Protein AF-A0A933AUY1-F1 (afdb_monomer_lite)

Radius of gyration: 30.02 Å; chains: 1; bounding box: 48×42×82 Å

Secondary structure (DSSP, 8-state):
-PEEEE-HHHHHHH-TTHHHHHHHTT--HHHHHHHHTTSS-GGGS-HHHHHHHHHHHT--HHHHEEEEPP----HHHHHHHHHTS--------PPPTTS---HHHHHHHHHHSPP-----S-----------

Foldseek 3Di:
DFAKAFPLVLLVVQPVDLLVLLVVVVHHSVVVVCRVVVVDGPVPDDPVSLVSSCVSSVHDSVNGMDGDGDPDCDPVNVVVVVVPDPPPVPCPVDPPPPPPPPVVVVVVVVVPPDPPPPPPPDPPDPPDPDDD

Sequence (132 aa):
MSKLVLNTKLLKRNIPNVSKAARNAGIRSATIFDLYRGKTRIEHAEVRMLKALADLAGCTMDELIVAEPEPAETFAASIRRWASLPEQKAQIAGPKAGTPSNEEEDIALLKRLPLARDRGAASPKPVGRYAT

Structure (mmCIF, N/CA/C/O backbone):
data_AF-A0A933AUY1-F1
#
_entry.id   AF-A0A933AUY1-F1
#
loop_
_atom_site.group_PDB
_atom_site.id
_atom_site.type_symbol
_atom_site.label_atom_id
_atom_site.label_alt_id
_atom_site.label_comp_id
_atom_site.label_asym_id
_atom_site.label_entity_id
_atom_site.label_seq_id
_atom_site.pdbx_PDB_ins_code
_atom_site.Cartn_x
_atom_site.Cartn_y
_atom_site.Cartn_z
_atom_site.occupancy
_atom_site.B_iso_or_equiv
_atom_site.auth_seq_id
_atom_site.auth_comp_id
_atom_site.auth_asym_id
_atom_site.auth_atom_id
_atom_site.pdbx_PDB_model_num
ATOM 1 N N . MET A 1 1 ? 2.660 -10.036 -15.646 1.00 63.06 1 MET A N 1
ATOM 2 C CA . MET A 1 1 ? 1.640 -9.812 -14.598 1.00 63.06 1 MET A CA 1
ATOM 3 C C . MET A 1 1 ? 1.987 -8.506 -13.918 1.00 63.06 1 MET A C 1
ATOM 5 O O . MET A 1 1 ? 3.166 -8.301 -13.681 1.00 63.06 1 MET A O 1
ATOM 9 N N . SER A 1 2 ? 1.014 -7.628 -13.686 1.00 78.62 2 SER A N 1
ATOM 10 C CA . SER A 1 2 ? 1.248 -6.316 -13.070 1.00 78.62 2 SER A CA 1
ATOM 11 C C . SER A 1 2 ? 1.511 -6.455 -11.571 1.00 78.62 2 SER A C 1
ATOM 13 O O . SER A 1 2 ? 0.828 -7.229 -10.898 1.00 78.62 2 SER A O 1
ATOM 15 N N . LYS A 1 3 ? 2.476 -5.705 -11.040 1.00 89.06 3 LYS A N 1
ATOM 16 C CA . LYS A 1 3 ? 2.816 -5.711 -9.615 1.00 89.06 3 LYS A CA 1
ATOM 17 C C . LYS A 1 3 ? 1.700 -5.091 -8.767 1.00 89.06 3 LYS A C 1
ATOM 19 O O . LYS A 1 3 ? 1.300 -3.955 -8.997 1.00 89.06 3 LYS A O 1
ATOM 24 N N . LEU A 1 4 ? 1.236 -5.804 -7.738 1.00 92.50 4 LEU A N 1
ATOM 25 C CA . LEU A 1 4 ? 0.290 -5.257 -6.759 1.00 92.50 4 LEU A CA 1
ATOM 26 C C . LEU A 1 4 ? 1.028 -4.469 -5.675 1.00 92.50 4 LEU A C 1
ATOM 28 O O . LEU A 1 4 ? 1.951 -4.980 -5.030 1.00 92.50 4 LEU A O 1
ATOM 32 N N . VAL A 1 5 ? 0.599 -3.230 -5.453 1.00 93.12 5 VAL A N 1
ATOM 33 C CA . VAL A 1 5 ? 1.153 -2.334 -4.436 1.00 93.12 5 VAL A CA 1
ATOM 34 C C . VAL A 1 5 ? 0.059 -1.652 -3.629 1.00 93.12 5 VAL A C 1
ATOM 36 O O . VAL A 1 5 ? -1.118 -1.638 -3.983 1.00 93.12 5 VAL A O 1
ATOM 39 N N . LEU A 1 6 ? 0.460 -1.109 -2.485 1.00 94.31 6 LEU A N 1
ATOM 40 C CA . LEU A 1 6 ? -0.460 -0.497 -1.545 1.00 94.31 6 LEU A CA 1
ATOM 41 C C . LEU A 1 6 ? -0.770 0.931 -2.005 1.00 94.31 6 LEU A C 1
ATOM 43 O O . LEU A 1 6 ? 0.138 1.671 -2.395 1.00 94.31 6 LEU A O 1
ATOM 47 N N . ASN A 1 7 ? -2.023 1.362 -1.908 1.00 94.94 7 ASN A N 1
ATOM 48 C CA . ASN A 1 7 ? -2.436 2.712 -2.266 1.00 94.94 7 ASN A CA 1
ATOM 49 C C . ASN A 1 7 ? -1.989 3.725 -1.202 1.00 94.94 7 ASN A C 1
ATOM 51 O O . ASN A 1 7 ? -2.741 4.193 -0.344 1.00 94.94 7 ASN A O 1
ATOM 55 N N . THR A 1 8 ? -0.710 4.078 -1.260 1.00 92.88 8 THR A N 1
ATOM 56 C CA . THR A 1 8 ? -0.067 4.976 -0.299 1.00 92.88 8 THR A CA 1
ATOM 57 C C . THR A 1 8 ? -0.622 6.400 -0.338 1.00 92.88 8 THR A C 1
ATOM 59 O O . THR A 1 8 ? -0.519 7.119 0.657 1.00 92.88 8 THR A O 1
ATOM 62 N N . LYS A 1 9 ? -1.197 6.837 -1.463 1.00 93.12 9 LYS A N 1
ATOM 63 C CA . LYS A 1 9 ? -1.822 8.162 -1.583 1.00 93.12 9 LYS A CA 1
ATOM 64 C C . LYS A 1 9 ? -3.137 8.208 -0.811 1.00 93.12 9 LYS A C 1
ATOM 66 O O . LYS A 1 9 ? -3.345 9.140 -0.037 1.00 93.12 9 LYS A O 1
ATOM 71 N N . LEU A 1 10 ? -3.973 7.182 -0.972 1.00 94.69 10 LEU A N 1
ATOM 72 C CA . LEU A 1 10 ? -5.234 7.051 -0.245 1.00 94.69 10 LEU A CA 1
ATOM 73 C C . LEU A 1 10 ? -4.989 6.992 1.264 1.00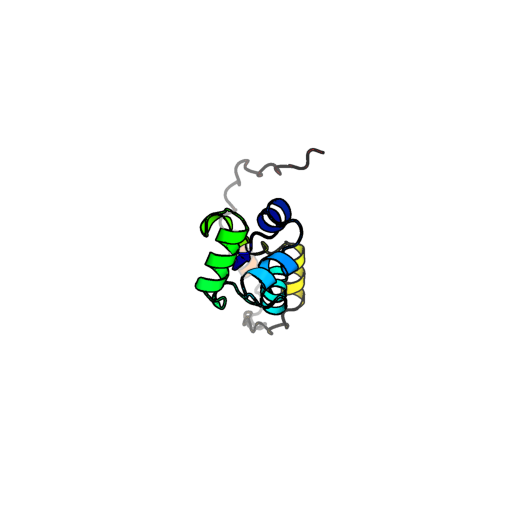 94.69 10 LEU A C 1
ATOM 75 O O . LEU A 1 10 ? -5.590 7.763 2.009 1.00 94.69 10 LEU A O 1
ATOM 79 N N . LEU A 1 11 ? -4.042 6.163 1.712 1.00 92.94 11 LEU A N 1
ATOM 80 C CA . LEU A 1 11 ? -3.735 6.043 3.140 1.00 92.94 11 LEU A CA 1
ATOM 81 C C . LEU A 1 11 ? -3.260 7.349 3.774 1.00 92.94 11 LEU A C 1
ATOM 83 O O . LEU A 1 11 ? -3.705 7.685 4.864 1.00 92.94 11 LEU A O 1
ATOM 87 N N . LYS A 1 12 ? -2.381 8.100 3.099 1.00 92.31 12 LYS A N 1
ATOM 88 C CA . LYS A 1 12 ? -1.914 9.411 3.585 1.00 92.31 12 LYS A CA 1
ATOM 89 C C . LYS A 1 12 ? -3.032 10.440 3.672 1.00 92.31 12 LYS A C 1
ATOM 91 O O . LYS A 1 12 ? -2.980 11.308 4.536 1.00 92.31 12 LYS A O 1
ATOM 96 N N . ARG A 1 13 ? -4.008 10.367 2.765 1.00 94.19 13 ARG A N 1
ATOM 97 C CA . ARG A 1 13 ? -5.156 11.275 2.757 1.00 94.19 13 ARG A CA 1
ATOM 98 C C . ARG A 1 13 ? -6.113 10.978 3.909 1.00 94.19 13 ARG A C 1
ATOM 100 O O . ARG A 1 13 ? -6.578 11.911 4.550 1.00 94.19 13 ARG A O 1
ATOM 107 N N . ASN A 1 14 ? -6.389 9.701 4.167 1.00 94.00 14 ASN A N 1
ATOM 108 C CA . ASN A 1 14 ? -7.401 9.298 5.144 1.00 94.00 14 ASN A CA 1
ATOM 109 C C . ASN A 1 14 ? -6.834 9.160 6.566 1.00 94.00 14 ASN A C 1
ATOM 111 O O . ASN A 1 14 ? -7.566 9.324 7.538 1.00 94.00 14 ASN A O 1
ATOM 115 N N . ILE A 1 15 ? -5.534 8.879 6.707 1.00 92.81 15 ILE A N 1
ATOM 116 C CA . ILE A 1 15 ? -4.886 8.655 8.001 1.00 92.81 15 ILE A CA 1
ATOM 117 C C . ILE A 1 15 ? -3.712 9.638 8.172 1.00 92.81 15 ILE A C 1
ATOM 119 O O . ILE 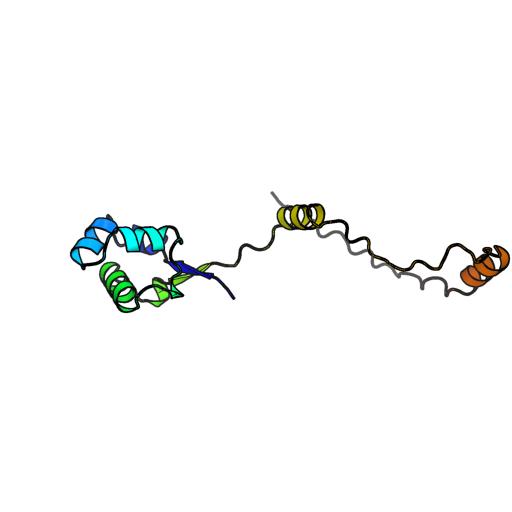A 1 15 ? -2.659 9.450 7.557 1.00 92.81 15 ILE A O 1
ATOM 123 N N . PRO A 1 16 ? -3.813 10.638 9.070 1.00 85.06 16 PRO A N 1
ATOM 124 C CA . PRO A 1 16 ? -2.766 11.649 9.256 1.00 85.06 16 PRO A CA 1
ATOM 125 C C . PRO A 1 16 ? -1.460 11.069 9.826 1.00 85.06 16 PRO A C 1
ATOM 127 O O . PRO A 1 16 ? -0.382 11.619 9.613 1.00 85.06 16 PRO A O 1
ATOM 130 N N . ASN A 1 17 ? -1.532 9.940 10.544 1.00 90.50 17 ASN A N 1
ATOM 131 C CA . ASN A 1 17 ? -0.362 9.207 11.025 1.00 90.50 17 ASN A CA 1
ATOM 132 C C . ASN A 1 17 ? -0.598 7.690 10.972 1.00 90.50 17 ASN A C 1
ATOM 134 O O . ASN A 1 17 ? -1.043 7.077 11.947 1.00 90.50 17 ASN A O 1
ATOM 138 N N . VAL A 1 18 ? -0.274 7.090 9.823 1.00 89.38 18 VAL A N 1
ATOM 139 C CA . VAL A 1 18 ? -0.464 5.655 9.547 1.00 89.38 18 VAL A CA 1
ATOM 140 C C . VAL A 1 18 ? 0.228 4.780 10.595 1.00 89.38 18 VAL A C 1
ATOM 142 O O . VAL A 1 18 ? -0.381 3.853 11.115 1.00 89.38 18 VAL A O 1
ATOM 145 N N . SER A 1 19 ? 1.470 5.100 10.973 1.00 88.88 19 SER A N 1
ATOM 146 C CA . SER A 1 19 ? 2.241 4.309 11.944 1.00 88.88 19 SER A CA 1
ATOM 147 C C . SER A 1 19 ? 1.589 4.262 13.325 1.00 88.88 19 SER A C 1
ATOM 149 O O . SER A 1 19 ? 1.619 3.218 13.980 1.00 88.88 19 SER A O 1
ATOM 151 N N . LYS A 1 20 ? 1.012 5.385 13.773 1.00 90.69 20 LYS A N 1
ATOM 152 C CA . LYS A 1 20 ? 0.301 5.476 15.055 1.00 90.69 20 LYS A CA 1
ATOM 153 C C . LYS A 1 20 ? -1.041 4.746 14.992 1.00 90.69 20 LYS A C 1
ATOM 155 O O . LYS A 1 20 ? -1.318 3.937 15.870 1.00 90.69 20 LYS A O 1
ATOM 160 N N . ALA A 1 21 ? -1.833 4.984 13.946 1.00 89.75 21 ALA A N 1
ATOM 161 C CA . ALA A 1 21 ? -3.133 4.334 13.753 1.00 89.75 21 ALA A CA 1
ATOM 162 C C . ALA A 1 21 ? -3.002 2.806 13.677 1.00 89.75 21 ALA A C 1
ATOM 164 O O . ALA A 1 21 ? -3.720 2.070 14.345 1.00 89.75 21 ALA A O 1
ATOM 165 N N . ALA A 1 22 ? -2.004 2.332 12.942 1.00 89.00 22 ALA A N 1
ATOM 166 C CA . ALA A 1 22 ? -1.693 0.922 12.823 1.00 89.00 22 ALA A CA 1
ATOM 167 C C . ALA A 1 22 ? -1.305 0.248 14.135 1.00 89.00 22 ALA A C 1
ATOM 169 O O . ALA A 1 22 ? -1.754 -0.860 14.416 1.00 89.00 22 ALA A O 1
ATOM 170 N N . ARG A 1 23 ? -0.479 0.920 14.946 1.00 90.62 23 ARG A N 1
ATOM 171 C CA . ARG A 1 23 ? -0.078 0.405 16.256 1.00 90.62 23 ARG A CA 1
ATOM 172 C C . ARG A 1 23 ? -1.291 0.238 17.169 1.00 90.62 23 ARG A C 1
ATOM 174 O O . ARG A 1 23 ? -1.377 -0.762 17.870 1.00 90.62 23 ARG A O 1
ATOM 181 N N . ASN A 1 24 ? -2.238 1.175 17.107 1.00 89.62 24 ASN A N 1
ATOM 182 C CA . ASN A 1 24 ? -3.500 1.086 17.843 1.00 89.62 24 ASN A CA 1
ATOM 183 C C . ASN A 1 24 ? -4.381 -0.083 17.368 1.00 89.62 24 ASN A C 1
ATOM 185 O O . ASN A 1 24 ? -5.145 -0.617 18.161 1.00 89.62 24 ASN A O 1
ATOM 189 N N . ALA A 1 25 ? -4.244 -0.513 16.111 1.00 87.81 25 ALA A N 1
ATOM 190 C CA . ALA A 1 25 ? -4.902 -1.702 15.566 1.00 87.81 25 ALA A CA 1
ATOM 191 C C . ALA A 1 25 ? -4.081 -2.998 15.728 1.00 87.81 25 ALA A C 1
ATOM 193 O O . ALA A 1 25 ? -4.390 -4.007 15.098 1.00 87.81 25 ALA A O 1
ATOM 194 N N . GLY A 1 26 ? -3.011 -2.985 16.531 1.00 90.19 26 GLY A N 1
ATOM 195 C CA . GLY A 1 26 ? -2.173 -4.164 16.775 1.00 90.19 26 GLY A CA 1
ATOM 196 C C . GLY A 1 26 ? -1.231 -4.534 15.624 1.00 90.19 26 GLY A C 1
ATOM 197 O O . GLY A 1 26 ? -0.570 -5.568 15.682 1.00 90.19 26 GLY A O 1
ATOM 198 N N . ILE A 1 27 ? -1.116 -3.697 14.591 1.00 91.56 27 ILE A N 1
ATOM 199 C CA . ILE A 1 27 ? -0.209 -3.935 13.466 1.00 91.56 27 ILE A CA 1
ATOM 200 C C . ILE A 1 27 ? 1.177 -3.379 13.807 1.00 91.56 27 ILE A C 1
ATOM 202 O O . ILE A 1 27 ? 1.340 -2.217 14.201 1.00 91.56 27 ILE A O 1
ATOM 206 N N . ARG A 1 28 ? 2.222 -4.192 13.614 1.00 90.00 28 ARG A N 1
ATOM 207 C CA . ARG A 1 28 ? 3.607 -3.758 13.833 1.00 90.00 28 ARG A CA 1
ATOM 208 C C . ARG A 1 28 ? 3.982 -2.682 12.810 1.00 90.00 28 ARG A C 1
ATOM 210 O O . ARG A 1 28 ? 3.923 -2.908 11.604 1.00 90.00 28 ARG A O 1
ATOM 217 N N . SER A 1 29 ? 4.445 -1.522 13.287 1.00 86.38 29 SER A N 1
ATOM 218 C CA . SER A 1 29 ? 4.785 -0.383 12.417 1.00 86.38 29 SER A CA 1
ATOM 219 C C . SER A 1 29 ? 5.837 -0.727 11.349 1.00 86.38 29 SER A C 1
ATOM 221 O O . SER A 1 29 ? 5.785 -0.174 10.256 1.00 86.38 29 SER A O 1
ATOM 223 N N . ALA A 1 30 ? 6.762 -1.651 11.646 1.00 89.38 30 ALA A N 1
ATOM 224 C CA . ALA A 1 30 ? 7.769 -2.127 10.694 1.00 89.38 30 ALA A CA 1
ATOM 225 C C . ALA A 1 30 ? 7.132 -2.801 9.468 1.00 89.38 30 ALA A C 1
ATOM 227 O O . ALA A 1 30 ? 7.447 -2.427 8.344 1.00 89.38 30 ALA A O 1
ATOM 228 N N . THR A 1 31 ? 6.167 -3.700 9.687 1.00 90.88 31 THR A N 1
ATOM 229 C CA . THR A 1 31 ? 5.475 -4.437 8.621 1.00 90.88 31 THR A CA 1
ATOM 230 C C . THR A 1 31 ? 4.783 -3.495 7.644 1.00 90.88 31 THR A C 1
ATOM 232 O O . THR A 1 31 ? 4.891 -3.653 6.431 1.00 90.88 31 THR A O 1
ATOM 235 N N . ILE A 1 32 ? 4.126 -2.456 8.161 1.00 91.06 32 ILE A N 1
ATOM 236 C CA . ILE A 1 32 ? 3.501 -1.443 7.308 1.00 91.06 32 ILE A CA 1
ATOM 237 C C . ILE A 1 32 ? 4.544 -0.649 6.556 1.00 91.06 32 ILE A C 1
ATOM 239 O O . ILE A 1 32 ? 4.341 -0.391 5.380 1.00 91.06 32 ILE A O 1
ATOM 243 N N . PHE A 1 33 ? 5.649 -0.264 7.195 1.00 91.38 33 PHE A N 1
ATOM 244 C CA . PHE A 1 33 ? 6.705 0.478 6.513 1.00 91.38 33 PHE A CA 1
ATOM 245 C C . PHE A 1 33 ? 7.318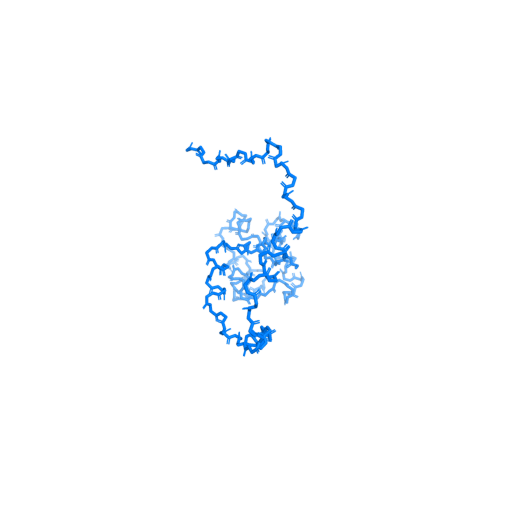 -0.334 5.368 1.00 91.38 33 PHE A C 1
ATOM 247 O O . PHE A 1 33 ? 7.617 0.225 4.311 1.00 91.38 33 PHE A O 1
ATOM 254 N N . ASP A 1 34 ? 7.464 -1.644 5.556 1.00 93.50 34 ASP A N 1
ATOM 255 C CA . ASP A 1 34 ? 7.958 -2.551 4.526 1.00 93.50 34 ASP A CA 1
ATOM 256 C C . ASP A 1 34 ? 6.959 -2.701 3.372 1.00 93.50 34 ASP A C 1
ATOM 258 O O . ASP A 1 34 ? 7.379 -2.674 2.215 1.00 93.50 34 ASP A O 1
ATOM 262 N N . LEU A 1 35 ? 5.652 -2.749 3.651 1.00 92.00 35 LEU A N 1
ATOM 263 C CA . LEU A 1 35 ? 4.610 -2.677 2.616 1.00 92.00 35 LEU A CA 1
ATOM 264 C C . LEU A 1 35 ? 4.602 -1.316 1.904 1.00 92.00 35 LEU A C 1
ATOM 266 O O . LEU A 1 35 ? 4.538 -1.255 0.680 1.00 92.00 35 LEU A O 1
ATOM 270 N N . TYR A 1 36 ? 4.735 -0.220 2.653 1.00 90.56 36 TYR A N 1
ATOM 271 C CA . TYR A 1 36 ? 4.722 1.151 2.134 1.00 90.56 36 TYR A CA 1
ATOM 272 C C . TYR A 1 36 ? 5.900 1.439 1.201 1.00 90.56 36 TYR A C 1
ATOM 274 O O . TYR A 1 36 ? 5.767 2.205 0.251 1.00 90.56 36 TYR A O 1
ATOM 282 N N . ARG A 1 37 ? 7.069 0.854 1.492 1.00 90.31 37 ARG A N 1
ATOM 283 C CA . ARG A 1 37 ? 8.280 0.937 0.659 1.00 90.31 37 ARG A CA 1
ATOM 284 C C . ARG A 1 37 ? 8.328 -0.141 -0.428 1.00 90.31 37 ARG A C 1
ATOM 286 O O . ARG A 1 37 ? 9.285 -0.163 -1.195 1.00 90.31 37 ARG A O 1
ATOM 293 N N . GLY A 1 38 ? 7.353 -1.051 -0.466 1.00 88.50 38 GLY A N 1
ATOM 294 C CA . GLY A 1 38 ? 7.325 -2.178 -1.397 1.00 88.50 38 GLY A CA 1
ATOM 295 C C . GLY A 1 38 ? 8.441 -3.208 -1.182 1.00 88.50 38 GLY A C 1
ATOM 296 O O . GLY A 1 38 ? 8.754 -3.949 -2.112 1.00 88.50 38 GLY A O 1
ATOM 297 N N . LYS A 1 39 ? 9.053 -3.254 0.011 1.00 91.06 39 LYS A N 1
ATOM 298 C CA . LYS A 1 39 ? 10.008 -4.307 0.403 1.00 91.06 39 LYS A CA 1
ATOM 299 C C . LYS A 1 39 ? 9.300 -5.650 0.559 1.00 91.06 39 LYS A C 1
ATOM 301 O O . LYS A 1 39 ? 9.802 -6.668 0.094 1.00 91.06 39 LYS A O 1
ATOM 306 N N . THR A 1 40 ? 8.129 -5.628 1.191 1.00 90.62 40 THR A N 1
ATOM 307 C CA . THR A 1 40 ? 7.238 -6.786 1.291 1.00 90.62 40 THR A CA 1
ATOM 308 C C . THR A 1 40 ? 6.222 -6.704 0.164 1.00 90.62 40 THR A C 1
ATOM 310 O O . THR A 1 40 ? 5.578 -5.670 -0.022 1.00 90.62 40 THR A O 1
ATOM 313 N N . ARG A 1 41 ? 6.080 -7.787 -0.601 1.00 90.44 41 ARG A N 1
ATOM 314 C CA . ARG A 1 41 ? 5.040 -7.893 -1.631 1.00 90.44 41 ARG A CA 1
ATOM 315 C C . ARG A 1 41 ? 3.676 -8.015 -0.963 1.00 90.44 41 ARG A C 1
ATOM 317 O O . ARG A 1 41 ? 3.564 -8.683 0.062 1.00 90.44 41 ARG A O 1
ATOM 324 N N . ILE A 1 42 ? 2.642 -7.435 -1.572 1.00 92.44 42 ILE A N 1
ATOM 325 C CA . ILE A 1 42 ? 1.261 -7.585 -1.081 1.00 92.44 42 ILE A CA 1
ATOM 326 C C . ILE A 1 42 ? 0.849 -9.055 -1.009 1.00 92.44 42 ILE A C 1
ATOM 328 O O . ILE A 1 42 ? 0.161 -9.448 -0.078 1.00 92.44 42 ILE A O 1
ATOM 332 N N . GLU A 1 43 ? 1.342 -9.873 -1.933 1.00 91.06 43 GLU A N 1
ATOM 333 C CA . GLU A 1 43 ? 1.113 -11.321 -1.979 1.00 91.06 43 GLU A CA 1
ATOM 334 C C . GLU A 1 43 ? 1.518 -12.048 -0.684 1.00 91.06 43 GLU A C 1
ATOM 336 O O . GLU A 1 43 ? 0.957 -13.089 -0.362 1.00 91.06 43 GLU A O 1
ATOM 341 N N . HIS A 1 44 ? 2.488 -11.511 0.063 1.00 91.56 44 HIS A N 1
ATOM 342 C CA . HIS A 1 44 ? 2.974 -12.094 1.318 1.00 91.56 44 HIS A CA 1
ATOM 343 C C . HIS A 1 44 ? 2.360 -11.428 2.557 1.00 91.56 44 HIS A C 1
ATOM 345 O O . HIS A 1 44 ? 2.675 -11.800 3.686 1.00 91.56 44 HIS A O 1
ATOM 351 N N . ALA A 1 45 ? 1.529 -10.404 2.368 1.00 92.31 45 ALA A N 1
ATOM 352 C CA . ALA A 1 45 ? 0.867 -9.716 3.458 1.00 92.31 45 ALA A CA 1
ATOM 353 C C . ALA A 1 45 ? -0.309 -10.554 3.971 1.00 92.31 45 ALA A C 1
ATOM 355 O O . ALA A 1 45 ? -1.111 -11.075 3.199 1.00 92.31 45 ALA A O 1
ATOM 356 N N . GLU A 1 46 ? -0.461 -10.638 5.291 1.00 93.19 46 GLU A N 1
ATOM 357 C CA . GLU A 1 46 ? -1.638 -11.272 5.875 1.00 93.19 46 GLU A CA 1
ATOM 358 C C . GLU A 1 46 ? -2.917 -10.512 5.495 1.00 93.19 46 GLU A C 1
ATOM 360 O O . GLU A 1 46 ? -3.041 -9.306 5.726 1.00 93.19 46 GLU A O 1
ATOM 365 N N . VAL A 1 47 ? -3.920 -11.233 4.989 1.00 95.31 47 VAL A N 1
ATOM 366 C CA . VAL A 1 47 ? -5.212 -10.649 4.584 1.00 95.31 47 VAL A CA 1
ATOM 367 C C . VAL A 1 47 ? -5.898 -9.924 5.748 1.00 95.31 47 VAL A C 1
ATOM 369 O O . VAL A 1 47 ? -6.485 -8.861 5.559 1.00 95.31 47 VAL A O 1
ATOM 372 N N . ARG A 1 48 ? -5.780 -10.453 6.976 1.00 94.50 48 ARG A N 1
ATOM 373 C CA . ARG A 1 48 ? -6.340 -9.827 8.189 1.00 94.50 48 ARG A CA 1
ATOM 374 C C . ARG A 1 48 ? -5.733 -8.451 8.460 1.00 94.50 48 ARG A C 1
ATOM 376 O O . ARG A 1 48 ? -6.459 -7.522 8.799 1.00 94.50 48 ARG A O 1
ATOM 383 N N . MET A 1 49 ? -4.424 -8.311 8.265 1.00 94.06 49 MET A N 1
ATOM 384 C CA . MET A 1 49 ? -3.728 -7.034 8.406 1.00 94.06 49 MET A CA 1
ATOM 385 C C . MET A 1 49 ? -4.178 -6.042 7.332 1.00 94.06 49 MET A C 1
ATOM 387 O O . MET A 1 49 ? -4.455 -4.891 7.660 1.00 94.06 49 MET A O 1
ATOM 391 N N . LEU A 1 50 ? -4.284 -6.474 6.070 1.00 94.44 50 LEU A N 1
ATOM 392 C CA . LEU A 1 50 ? -4.780 -5.617 4.987 1.00 94.44 50 LEU A CA 1
ATOM 393 C C . LEU A 1 50 ? -6.215 -5.148 5.263 1.00 94.44 50 LEU A C 1
ATOM 395 O O . LEU A 1 50 ? -6.522 -3.974 5.073 1.00 94.44 50 LEU A O 1
ATOM 399 N N . LYS A 1 51 ? -7.069 -6.029 5.801 1.00 95.88 51 LYS A N 1
ATOM 400 C CA . LYS A 1 51 ? -8.450 -5.690 6.170 1.00 95.88 51 LYS A CA 1
ATOM 401 C C . LYS A 1 51 ? -8.499 -4.669 7.298 1.00 95.88 51 LYS A C 1
ATOM 403 O O . LYS A 1 51 ? -9.198 -3.674 7.166 1.00 95.88 51 LYS A O 1
ATOM 408 N N . ALA A 1 52 ? -7.710 -4.872 8.351 1.00 94.12 52 ALA A N 1
ATOM 409 C CA . ALA A 1 52 ? -7.602 -3.914 9.447 1.00 94.12 52 ALA A CA 1
ATOM 410 C C . ALA A 1 52 ? -7.097 -2.542 8.966 1.00 94.12 52 ALA A C 1
ATOM 412 O O . ALA A 1 52 ? -7.563 -1.507 9.435 1.00 94.12 52 ALA A O 1
ATOM 413 N N . LEU A 1 53 ? -6.172 -2.520 8.003 1.00 93.38 53 LEU A N 1
ATOM 414 C CA . LEU A 1 53 ? -5.674 -1.283 7.408 1.00 93.38 53 LEU A CA 1
ATOM 415 C C . LEU A 1 53 ? -6.743 -0.568 6.564 1.00 93.38 53 LEU A C 1
ATOM 417 O O . LEU A 1 53 ? -6.850 0.654 6.636 1.00 93.38 53 LEU A O 1
ATOM 421 N N . ALA A 1 54 ? -7.528 -1.322 5.790 1.00 95.44 54 ALA A N 1
ATOM 422 C CA . ALA A 1 54 ? -8.644 -0.800 5.003 1.00 95.44 54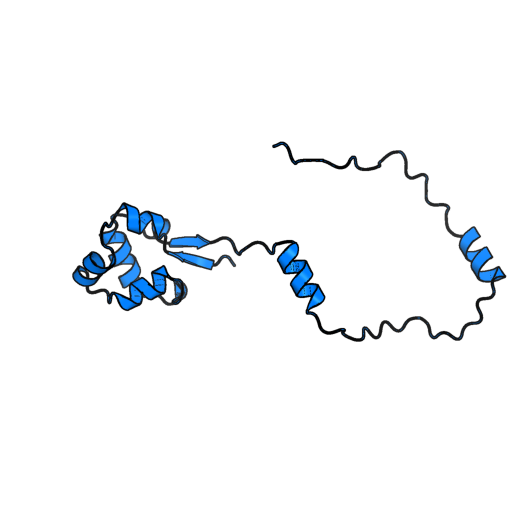 ALA A CA 1
ATOM 423 C C . ALA A 1 54 ? -9.731 -0.204 5.914 1.00 95.44 54 ALA A C 1
ATOM 425 O O . ALA A 1 54 ? -10.183 0.916 5.689 1.00 95.44 54 ALA A O 1
ATOM 426 N N . ASP A 1 55 ? -10.052 -0.898 7.009 1.00 95.06 55 ASP A N 1
ATOM 427 C CA . ASP A 1 55 ? -11.016 -0.440 8.013 1.00 95.06 55 ASP A CA 1
ATOM 428 C C . ASP A 1 55 ? -10.545 0.836 8.717 1.00 95.06 55 ASP A C 1
ATOM 430 O O . ASP A 1 55 ? -11.313 1.786 8.857 1.00 95.06 55 ASP A O 1
ATOM 434 N N . LEU A 1 56 ? -9.261 0.907 9.086 1.00 93.50 56 LEU A N 1
ATOM 435 C CA . LEU A 1 56 ? -8.649 2.125 9.629 1.00 93.50 56 LEU A CA 1
ATOM 436 C C . LEU A 1 56 ? -8.701 3.302 8.651 1.00 93.50 56 LEU A C 1
ATOM 438 O O . LEU A 1 56 ? -8.822 4.450 9.074 1.00 93.50 56 LEU A O 1
ATOM 442 N N . ALA A 1 57 ? -8.554 3.029 7.356 1.00 94.06 57 ALA A N 1
ATOM 443 C CA . ALA A 1 57 ? -8.586 4.041 6.310 1.00 94.06 57 ALA A CA 1
ATOM 444 C C . ALA A 1 57 ? -10.010 4.390 5.855 1.00 94.06 57 ALA A C 1
ATOM 446 O O . ALA A 1 57 ? -10.161 5.316 5.056 1.00 94.06 57 ALA A O 1
ATOM 447 N N . GLY A 1 58 ? -11.031 3.663 6.323 1.00 95.56 58 GLY A N 1
ATOM 448 C CA . GLY A 1 58 ? -12.408 3.807 5.859 1.00 95.56 58 GLY A CA 1
ATOM 449 C C . GLY A 1 58 ? -12.564 3.535 4.362 1.00 95.56 58 GLY A C 1
ATOM 450 O O . GLY A 1 58 ? -13.335 4.228 3.703 1.00 95.56 58 GLY A O 1
ATOM 451 N N . CYS A 1 59 ? -11.801 2.589 3.809 1.00 96.62 59 CYS A N 1
ATOM 452 C CA . CYS A 1 59 ? -11.869 2.216 2.398 1.00 96.62 59 CYS A CA 1
ATOM 453 C C . CYS A 1 59 ? -12.079 0.711 2.223 1.00 96.62 59 CYS A C 1
ATOM 455 O O . CYS A 1 59 ? -11.925 -0.088 3.147 1.00 96.62 59 CYS A O 1
ATOM 457 N N . THR A 1 60 ? -12.423 0.313 1.008 1.00 97.25 60 THR A N 1
ATOM 458 C CA . THR A 1 60 ? -12.512 -1.093 0.619 1.00 97.25 60 THR A CA 1
ATOM 459 C C . THR A 1 60 ? -11.127 -1.665 0.302 1.00 97.25 60 THR A C 1
ATOM 461 O O . THR A 1 60 ? -10.152 -0.936 0.104 1.00 97.25 60 THR A O 1
ATOM 464 N N . MET A 1 61 ? -11.022 -2.997 0.260 1.00 95.56 61 MET A N 1
ATOM 465 C CA . MET A 1 61 ? -9.760 -3.669 -0.074 1.00 95.56 61 MET A CA 1
ATOM 466 C C . MET A 1 61 ? -9.305 -3.375 -1.511 1.00 95.56 61 MET A C 1
ATOM 468 O O . MET A 1 61 ? -8.110 -3.253 -1.762 1.00 95.56 61 MET A O 1
ATOM 472 N N . ASP A 1 62 ? -10.265 -3.241 -2.426 1.00 95.44 62 ASP A N 1
ATOM 473 C CA . ASP A 1 62 ? -10.021 -2.904 -3.829 1.00 95.44 62 ASP A CA 1
ATOM 474 C C . ASP A 1 62 ? -9.415 -1.500 -3.970 1.00 95.44 62 ASP A C 1
ATOM 476 O O . ASP A 1 62 ? -8.425 -1.305 -4.661 1.00 95.44 62 ASP A O 1
ATOM 480 N N . GLU A 1 63 ? -9.908 -0.527 -3.201 1.00 96.25 63 GLU A N 1
ATOM 481 C CA . GLU A 1 63 ? -9.328 0.821 -3.180 1.00 96.25 63 GLU A CA 1
ATOM 482 C C . GLU A 1 63 ? -7.937 0.861 -2.525 1.00 96.25 63 GLU A C 1
ATOM 484 O O . GLU A 1 63 ? -7.098 1.710 -2.864 1.00 96.25 63 GLU A O 1
ATOM 489 N N . LEU A 1 64 ? -7.690 -0.040 -1.566 1.00 95.69 64 LEU A N 1
ATOM 490 C CA . LEU A 1 64 ? -6.424 -0.131 -0.842 1.00 95.69 64 LEU A CA 1
ATOM 491 C C . LEU A 1 64 ? -5.302 -0.737 -1.695 1.00 95.69 64 LEU A C 1
ATOM 493 O O . LEU A 1 64 ? -4.139 -0.380 -1.494 1.00 95.69 64 LEU A O 1
ATOM 497 N N . ILE A 1 65 ? -5.614 -1.647 -2.616 1.00 95.12 65 ILE A N 1
ATOM 498 C CA . ILE A 1 65 ? -4.631 -2.387 -3.414 1.00 95.12 65 ILE A CA 1
ATOM 499 C C . ILE A 1 65 ? -4.712 -1.920 -4.862 1.00 95.12 65 ILE A C 1
ATOM 501 O O . ILE A 1 65 ? -5.728 -2.083 -5.520 1.00 95.12 65 ILE A O 1
ATOM 505 N N . VAL A 1 66 ? -3.615 -1.389 -5.392 1.00 93.88 66 VAL A N 1
ATOM 506 C CA . VAL A 1 66 ? -3.552 -0.926 -6.782 1.00 93.88 66 VAL A CA 1
ATOM 507 C C . VAL A 1 66 ? -2.543 -1.744 -7.573 1.00 93.88 66 VAL A C 1
ATOM 509 O O . VAL A 1 66 ? -1.485 -2.121 -7.069 1.00 93.88 66 VAL A O 1
ATOM 512 N N . ALA A 1 67 ? -2.866 -2.012 -8.836 1.00 91.31 67 ALA A N 1
ATOM 513 C CA . ALA A 1 67 ? -1.903 -2.552 -9.779 1.00 91.31 67 ALA A CA 1
ATOM 514 C C . ALA A 1 67 ? -0.987 -1.416 -10.245 1.00 91.31 67 ALA A C 1
ATOM 516 O O . ALA A 1 67 ? -1.432 -0.478 -10.911 1.00 91.31 67 ALA A O 1
ATOM 517 N N . GLU A 1 68 ? 0.292 -1.490 -9.895 1.00 85.00 68 GLU A N 1
ATOM 518 C CA . GLU A 1 68 ? 1.300 -0.661 -10.535 1.00 85.00 68 GLU A CA 1
ATOM 519 C C . GLU A 1 68 ? 1.533 -1.202 -11.950 1.00 85.00 68 GLU A C 1
ATOM 521 O O . GLU A 1 68 ? 1.745 -2.412 -12.120 1.00 85.00 68 GLU A O 1
ATOM 526 N N . PRO A 1 69 ? 1.475 -0.343 -12.985 1.00 78.06 69 PRO A N 1
ATOM 527 C CA . PRO A 1 69 ? 1.912 -0.759 -14.302 1.00 78.06 69 PRO A CA 1
ATOM 528 C C . PRO A 1 69 ? 3.381 -1.159 -14.190 1.00 78.06 69 PRO A C 1
ATOM 530 O O . PRO A 1 69 ? 4.182 -0.435 -13.592 1.00 78.06 69 PRO A O 1
ATOM 533 N N . GLU A 1 70 ? 3.734 -2.309 -14.767 1.00 70.06 70 GLU A N 1
ATOM 534 C CA . GLU A 1 70 ? 5.142 -2.638 -14.965 1.00 70.06 70 GLU A CA 1
ATOM 535 C C . GLU A 1 70 ? 5.806 -1.433 -15.643 1.00 70.06 70 GLU A C 1
ATOM 537 O O . GLU A 1 70 ? 5.221 -0.888 -16.590 1.00 70.06 70 GLU A O 1
ATOM 542 N N . PRO A 1 71 ? 6.967 -0.960 -15.151 1.00 70.31 71 PRO A N 1
ATOM 543 C CA . PRO A 1 71 ? 7.636 0.169 -15.766 1.00 70.31 71 PRO A CA 1
ATOM 544 C C . PRO A 1 71 ? 7.904 -0.214 -17.216 1.00 70.31 71 PRO A C 1
ATOM 546 O O . PRO A 1 71 ? 8.723 -1.094 -17.487 1.00 70.31 71 PRO A O 1
ATOM 549 N N . ALA A 1 72 ? 7.167 0.406 -18.142 1.00 73.94 72 ALA A N 1
ATOM 550 C CA . ALA A 1 72 ? 7.364 0.178 -19.560 1.00 73.94 72 ALA A CA 1
ATOM 551 C C . ALA A 1 72 ? 8.851 0.390 -19.843 1.00 73.94 72 ALA A C 1
ATOM 553 O O . ALA A 1 72 ? 9.411 1.421 -19.452 1.00 73.94 72 ALA A O 1
ATOM 554 N N . GLU A 1 73 ? 9.502 -0.611 -20.441 1.00 77.94 73 GLU A N 1
ATOM 555 C CA . GLU A 1 73 ? 10.919 -0.516 -20.764 1.00 77.94 73 GLU A CA 1
ATOM 556 C C . GLU A 1 73 ? 11.120 0.762 -21.578 1.00 77.94 73 GLU A C 1
ATOM 558 O O . GLU A 1 73 ? 10.598 0.914 -22.683 1.00 77.94 73 GLU A O 1
ATOM 563 N N . THR A 1 74 ? 11.828 1.729 -20.996 1.00 84.75 74 THR A N 1
ATOM 564 C CA . THR A 1 74 ? 12.126 2.958 -21.721 1.00 84.75 74 THR A CA 1
ATOM 565 C C . THR A 1 74 ? 13.096 2.622 -22.843 1.00 84.75 74 THR A C 1
ATOM 567 O O . THR A 1 74 ? 13.947 1.743 -22.698 1.00 84.75 74 THR A O 1
ATOM 570 N N . PHE A 1 75 ? 13.027 3.352 -23.954 1.00 84.06 75 PHE A N 1
ATOM 571 C CA . PHE A 1 75 ? 13.961 3.160 -25.064 1.00 84.06 75 PHE A CA 1
ATOM 572 C C . PHE A 1 75 ? 15.431 3.209 -24.600 1.00 84.06 75 PHE A C 1
ATOM 574 O O . PHE A 1 75 ? 16.238 2.369 -24.986 1.00 84.06 75 PHE A O 1
ATOM 581 N N . ALA A 1 76 ? 15.756 4.122 -23.676 1.00 87.50 76 ALA A N 1
ATOM 582 C CA . ALA A 1 76 ? 17.079 4.223 -23.064 1.00 87.50 76 ALA A CA 1
ATOM 583 C C . ALA A 1 76 ? 17.465 2.985 -22.231 1.00 87.50 76 ALA A C 1
ATOM 585 O O . ALA A 1 76 ? 18.608 2.530 -22.305 1.00 87.50 76 ALA A O 1
ATOM 586 N N . ALA A 1 77 ? 16.533 2.428 -21.448 1.00 85.62 77 ALA A N 1
ATOM 587 C CA . ALA A 1 77 ? 16.757 1.179 -20.720 1.00 85.62 77 ALA A CA 1
ATOM 588 C C . ALA A 1 77 ? 16.985 0.005 -21.685 1.00 85.62 77 ALA A C 1
ATOM 590 O O . ALA A 1 77 ? 17.887 -0.800 -21.453 1.00 85.62 77 ALA A O 1
ATOM 591 N N . SER A 1 78 ? 16.255 -0.023 -22.803 1.00 87.75 78 SER A N 1
ATOM 592 C CA . SER A 1 78 ? 16.440 -1.032 -23.844 1.00 87.75 78 SER A CA 1
ATOM 593 C C . SER A 1 78 ? 17.823 -0.927 -24.487 1.00 87.75 78 SER A C 1
ATOM 595 O O . SER A 1 78 ? 18.557 -1.911 -24.493 1.00 87.75 78 SER A O 1
ATOM 597 N N . ILE A 1 79 ? 18.261 0.266 -24.916 1.00 91.31 79 ILE A N 1
ATOM 598 C CA . ILE A 1 79 ? 19.619 0.465 -25.463 1.00 91.31 79 ILE A CA 1
ATOM 599 C C . ILE A 1 79 ? 20.684 -0.059 -24.495 1.00 91.31 79 ILE A C 1
ATOM 601 O O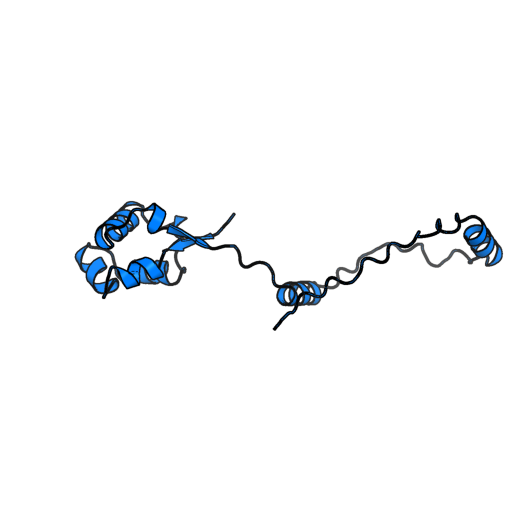 . ILE A 1 79 ? 21.579 -0.791 -24.909 1.00 91.31 79 ILE A O 1
ATOM 605 N N . ARG A 1 80 ? 20.584 0.274 -23.202 1.00 88.75 80 ARG A N 1
ATOM 606 C CA . ARG A 1 80 ? 21.545 -0.184 -22.185 1.00 88.75 80 ARG A CA 1
ATOM 607 C C . ARG A 1 80 ? 21.556 -1.701 -22.046 1.00 88.75 80 ARG A C 1
ATOM 609 O O . ARG A 1 80 ? 22.634 -2.280 -21.977 1.00 88.75 80 ARG A O 1
ATOM 616 N N . ARG A 1 81 ? 20.381 -2.341 -22.043 1.00 88.12 81 ARG A N 1
ATOM 617 C CA . ARG A 1 81 ? 20.261 -3.804 -22.009 1.00 88.12 81 ARG A CA 1
ATOM 618 C C . ARG A 1 81 ? 20.991 -4.428 -23.192 1.00 88.12 81 ARG A C 1
ATOM 620 O O . ARG A 1 81 ? 21.826 -5.301 -22.985 1.00 88.12 81 ARG A O 1
ATOM 627 N N . TRP A 1 82 ? 20.721 -3.945 -24.402 1.00 87.62 82 TRP A N 1
ATOM 628 C CA . TRP A 1 82 ? 21.364 -4.432 -25.622 1.00 87.62 82 TRP A CA 1
ATOM 629 C C . TRP A 1 82 ? 22.877 -4.190 -25.629 1.00 87.62 82 TRP A C 1
ATOM 631 O O . TRP A 1 82 ? 23.624 -5.091 -25.985 1.00 87.62 82 TRP A O 1
ATOM 641 N N . ALA A 1 83 ? 23.335 -3.029 -25.160 1.00 87.50 83 ALA A N 1
ATOM 642 C CA . ALA A 1 83 ? 24.760 -2.719 -25.036 1.00 87.50 83 ALA A CA 1
ATOM 643 C C . ALA A 1 83 ? 25.482 -3.577 -23.979 1.00 87.50 83 ALA A C 1
ATOM 645 O O . ALA A 1 83 ? 26.690 -3.765 -24.062 1.00 87.50 83 ALA A O 1
ATOM 646 N N . SER A 1 84 ? 24.752 -4.080 -22.979 1.00 81.25 84 SER A N 1
ATOM 647 C CA . SER A 1 84 ? 25.286 -4.944 -21.918 1.00 81.25 84 SER A CA 1
ATOM 648 C C . SER A 1 84 ? 25.239 -6.439 -22.238 1.00 81.25 84 SER A C 1
ATOM 650 O O . SER A 1 84 ? 25.744 -7.240 -21.450 1.00 81.25 84 SER A O 1
ATOM 652 N N . LEU A 1 85 ? 24.615 -6.834 -23.354 1.00 77.62 85 LEU A N 1
ATOM 653 C CA . LEU A 1 85 ? 24.632 -8.230 -23.768 1.00 77.62 85 LEU A CA 1
ATOM 654 C C . LEU A 1 85 ? 26.077 -8.604 -24.112 1.00 77.62 85 LEU A C 1
ATOM 656 O O . LEU A 1 85 ? 26.725 -7.869 -24.859 1.00 77.62 85 LEU A O 1
ATOM 660 N N . PRO A 1 86 ? 26.596 -9.732 -23.591 1.00 75.75 86 PRO A N 1
ATOM 661 C CA . PRO A 1 86 ? 27.860 -10.242 -24.084 1.00 75.75 86 PRO A CA 1
ATOM 662 C C . PRO A 1 86 ? 27.718 -10.424 -25.593 1.00 75.75 86 PRO A C 1
ATOM 664 O O . PRO A 1 86 ? 26.655 -10.848 -26.058 1.00 75.75 86 PRO A O 1
ATOM 667 N N . GLU A 1 87 ? 28.777 -10.125 -26.347 1.00 65.50 87 GLU A N 1
ATOM 668 C CA . GLU A 1 87 ? 28.886 -10.586 -27.723 1.00 65.50 87 GLU A CA 1
ATOM 669 C C . GLU A 1 87 ? 28.811 -12.114 -27.673 1.00 65.50 87 GLU A C 1
ATOM 671 O O . GLU A 1 87 ? 29.814 -12.818 -27.545 1.00 65.50 87 GLU A O 1
ATOM 676 N N . GLN A 1 88 ? 27.595 -12.664 -27.738 1.00 57.75 88 GLN A N 1
ATOM 677 C CA . GLN A 1 88 ? 27.427 -13.989 -28.277 1.00 57.75 88 GLN A CA 1
ATOM 678 C C . GLN A 1 88 ? 28.089 -13.863 -29.632 1.00 57.75 88 GLN A C 1
ATOM 680 O O . GLN A 1 88 ? 2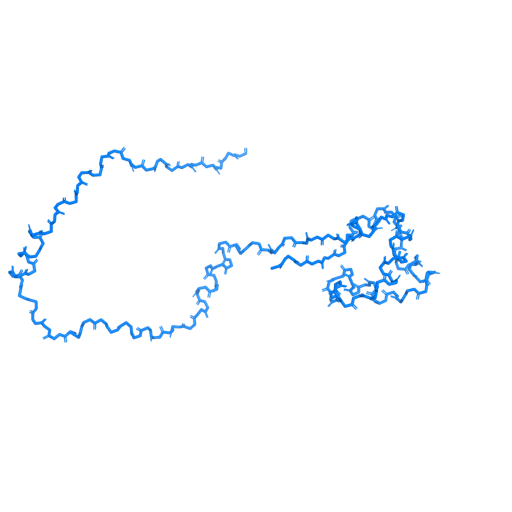7.589 -13.140 -30.495 1.00 57.75 88 GLN A O 1
ATOM 685 N N . LYS A 1 89 ? 29.257 -14.495 -29.783 1.00 51.62 89 LYS A N 1
ATOM 686 C CA . LYS A 1 89 ? 29.803 -14.833 -31.086 1.00 51.62 89 LYS A CA 1
ATOM 687 C C . LYS A 1 89 ? 28.707 -15.637 -31.746 1.00 51.62 89 LYS A C 1
ATOM 689 O O . LYS A 1 89 ? 28.643 -16.856 -31.597 1.00 51.62 89 LYS A O 1
ATOM 694 N N . ALA A 1 90 ? 27.787 -14.927 -32.382 1.00 50.88 90 ALA A N 1
ATOM 695 C CA . ALA A 1 90 ? 26.805 -15.489 -33.244 1.00 50.88 90 ALA A CA 1
ATOM 696 C C . ALA A 1 90 ? 27.681 -16.124 -34.307 1.00 50.88 90 ALA A C 1
ATOM 698 O O . ALA A 1 90 ? 28.227 -15.451 -35.179 1.00 50.88 90 ALA A O 1
ATOM 699 N N . GLN A 1 91 ? 27.885 -17.431 -34.177 1.00 52.62 91 GLN A N 1
ATOM 700 C CA . GLN A 1 91 ? 28.259 -18.280 -35.284 1.00 52.62 91 GLN A CA 1
ATOM 701 C C . GLN A 1 91 ? 27.049 -18.275 -36.219 1.00 52.62 91 GLN A C 1
ATOM 703 O O . GLN A 1 91 ? 26.398 -19.287 -36.446 1.00 52.62 91 GLN A O 1
ATOM 708 N N . ILE A 1 92 ? 26.706 -17.098 -36.746 1.00 52.41 92 ILE A N 1
ATOM 709 C CA . ILE A 1 92 ? 26.121 -17.011 -38.058 1.00 52.41 92 ILE A CA 1
ATOM 710 C C . ILE A 1 92 ? 27.259 -17.560 -38.894 1.00 52.41 92 ILE A C 1
ATOM 712 O O . ILE A 1 92 ? 28.266 -16.886 -39.117 1.00 52.41 92 ILE A O 1
ATOM 716 N N . ALA A 1 93 ? 27.162 -18.845 -39.215 1.00 49.00 93 ALA A N 1
ATOM 717 C CA . ALA A 1 93 ? 27.924 -19.435 -40.286 1.00 49.00 93 ALA A CA 1
ATOM 718 C C . ALA A 1 93 ? 27.547 -18.636 -41.537 1.00 49.00 93 ALA A C 1
ATOM 720 O O . ALA A 1 93 ? 26.633 -18.993 -42.275 1.00 49.00 93 ALA A O 1
ATOM 721 N N . GLY A 1 94 ? 28.202 -17.489 -41.720 1.00 52.59 94 GLY A N 1
ATOM 722 C CA . GLY A 1 94 ? 28.273 -16.840 -43.008 1.00 52.59 94 GLY A CA 1
ATOM 723 C C . GLY A 1 94 ? 28.817 -17.877 -43.987 1.00 52.59 94 GLY A C 1
ATOM 724 O O . GLY A 1 94 ? 29.616 -18.734 -43.579 1.00 52.59 94 GLY A O 1
ATOM 725 N N . PRO A 1 95 ? 28.360 -17.865 -45.248 1.00 50.75 95 PRO A N 1
ATOM 726 C CA . PRO A 1 95 ? 28.887 -18.784 -46.243 1.00 50.75 95 PRO A CA 1
ATOM 727 C C . PRO A 1 95 ? 30.412 -18.665 -46.222 1.00 50.75 95 PRO A C 1
ATOM 729 O O . PRO A 1 95 ? 30.949 -17.557 -46.259 1.00 50.75 95 PRO A O 1
ATOM 732 N N . LYS A 1 96 ? 31.096 -19.804 -46.038 1.00 53.00 96 LYS A N 1
ATOM 733 C CA . LYS A 1 96 ? 32.558 -19.866 -45.938 1.00 53.00 96 LYS A CA 1
ATOM 734 C C . LYS A 1 96 ? 33.151 -19.052 -47.090 1.00 53.00 96 LYS A C 1
ATOM 736 O O . LYS A 1 96 ? 32.907 -19.381 -48.247 1.00 53.00 96 LYS A O 1
ATOM 741 N N . ALA A 1 97 ? 33.905 -18.004 -46.760 1.00 50.44 97 ALA A N 1
ATOM 742 C CA . ALA A 1 97 ? 34.697 -17.255 -47.726 1.00 50.44 97 ALA A CA 1
ATOM 743 C C . ALA A 1 97 ? 35.629 -18.251 -48.432 1.00 50.44 97 ALA A C 1
ATOM 745 O O . ALA A 1 97 ? 36.537 -18.807 -47.816 1.00 50.44 97 ALA A O 1
ATOM 746 N N . GLY A 1 98 ? 35.310 -18.571 -49.682 1.00 52.09 98 GLY A N 1
ATOM 747 C CA . GLY A 1 98 ? 35.924 -19.680 -50.407 1.00 52.09 98 GLY A CA 1
ATOM 748 C C . GLY A 1 98 ? 35.262 -20.004 -51.743 1.00 52.09 98 GLY A C 1
ATOM 749 O O . GLY A 1 98 ? 35.877 -20.686 -52.555 1.00 52.09 98 GLY A O 1
ATOM 750 N N . THR A 1 99 ? 34.061 -19.494 -52.022 1.00 53.62 99 THR A N 1
ATOM 751 C CA . THR A 1 99 ? 33.552 -19.465 -53.397 1.00 53.62 99 THR A CA 1
ATOM 752 C C . THR A 1 99 ? 34.192 -18.272 -54.112 1.00 53.62 99 THR A C 1
ATOM 754 O O . THR A 1 99 ? 34.013 -17.148 -53.633 1.00 53.62 99 THR A O 1
ATOM 757 N N . PRO A 1 100 ? 34.955 -18.455 -55.206 1.00 50.44 100 PRO A N 1
ATOM 758 C CA . PRO A 1 100 ? 35.334 -17.324 -56.040 1.00 50.44 100 PRO A CA 1
ATOM 759 C C . PRO A 1 100 ? 34.038 -16.693 -56.555 1.00 50.44 100 PRO A C 1
ATOM 761 O O . PRO A 1 100 ? 33.248 -17.359 -57.221 1.00 50.44 100 PRO A O 1
ATOM 764 N N . SER A 1 101 ? 33.787 -15.441 -56.167 1.00 60.19 101 SER A N 1
ATOM 765 C CA . SER A 1 101 ? 32.733 -14.621 -56.761 1.00 60.19 101 SER A CA 1
ATOM 766 C C . SER A 1 101 ? 33.067 -14.513 -58.244 1.00 60.19 101 SER A C 1
ATOM 768 O O . SER A 1 101 ? 34.050 -13.884 -58.633 1.00 60.19 101 SER A O 1
ATOM 770 N N . ASN A 1 102 ? 32.320 -15.250 -59.062 1.00 70.50 102 ASN A N 1
ATOM 771 C CA . ASN A 1 102 ? 32.360 -15.083 -60.497 1.00 70.50 102 ASN A CA 1
ATOM 772 C C . ASN A 1 102 ? 31.522 -13.833 -60.761 1.00 70.50 102 ASN A C 1
ATOM 774 O O . ASN A 1 102 ? 30.294 -13.897 -60.730 1.00 70.50 102 ASN A O 1
ATOM 778 N N . GLU A 1 103 ? 32.180 -12.682 -60.916 1.00 68.12 103 GLU A N 1
ATOM 779 C CA . GLU A 1 103 ? 31.517 -11.377 -61.045 1.00 68.12 103 GLU A CA 1
ATOM 780 C C . GLU A 1 103 ? 30.415 -11.409 -62.118 1.00 68.12 103 GLU A C 1
ATOM 782 O O . GLU A 1 103 ? 29.365 -10.789 -61.962 1.00 68.12 103 GLU A O 1
ATOM 787 N N . GLU A 1 104 ? 30.598 -12.206 -63.175 1.00 68.69 104 GLU A N 1
ATOM 788 C CA . GLU A 1 104 ? 29.594 -12.428 -64.216 1.00 68.69 104 GLU A CA 1
ATOM 789 C C . GLU A 1 104 ? 28.323 -13.129 -63.710 1.00 68.69 104 GLU A C 1
ATOM 791 O O . GLU A 1 104 ? 27.217 -12.752 -64.108 1.00 68.69 104 GLU A O 1
ATOM 796 N N . GLU A 1 105 ? 28.447 -14.116 -62.820 1.00 67.75 105 GLU A N 1
ATOM 797 C CA . GLU A 1 105 ? 27.310 -14.826 -62.221 1.00 67.75 105 GLU A CA 1
ATOM 798 C C . GLU A 1 105 ? 26.562 -13.941 -61.223 1.00 67.75 105 GLU A C 1
ATOM 800 O O . GLU A 1 105 ? 25.327 -13.920 -61.228 1.00 67.75 105 GLU A O 1
ATOM 805 N N . ASP A 1 106 ? 27.290 -13.144 -60.440 1.00 71.88 106 ASP A N 1
ATOM 806 C CA . ASP A 1 106 ? 26.704 -12.176 -59.509 1.00 71.88 106 ASP A CA 1
ATOM 807 C C . ASP A 1 106 ? 25.959 -11.064 -60.269 1.00 71.88 106 ASP A C 1
ATOM 809 O O . ASP A 1 106 ? 24.819 -10.719 -59.934 1.00 71.88 106 ASP A O 1
ATOM 813 N N . ILE A 1 107 ? 26.532 -10.560 -61.368 1.00 75.56 107 ILE A N 1
ATOM 814 C CA . ILE A 1 107 ? 25.871 -9.596 -62.262 1.00 75.56 107 ILE A CA 1
ATOM 815 C C . ILE A 1 107 ? 24.647 -10.228 -62.941 1.00 75.56 107 ILE A C 1
ATOM 817 O O . ILE A 1 107 ? 23.608 -9.572 -63.080 1.00 75.56 107 ILE A O 1
ATOM 821 N N . ALA A 1 108 ? 24.722 -11.492 -63.362 1.00 75.88 108 ALA A N 1
ATOM 822 C CA . ALA A 1 108 ? 23.590 -12.200 -63.959 1.00 75.88 108 ALA A CA 1
ATOM 823 C C . ALA A 1 108 ? 22.449 -12.425 -62.951 1.00 75.88 108 ALA A C 1
ATOM 825 O O . ALA A 1 108 ? 21.276 -12.281 -63.310 1.00 75.88 108 ALA A O 1
ATOM 826 N N . LEU A 1 109 ? 22.771 -12.720 -61.689 1.00 73.81 109 LEU A N 1
ATOM 827 C CA . LEU A 1 109 ? 21.810 -12.820 -60.587 1.00 73.81 109 LEU A CA 1
ATOM 828 C C . LEU A 1 109 ? 21.119 -11.481 -60.317 1.00 73.81 109 LEU A C 1
ATOM 830 O O . LEU A 1 109 ? 19.890 -11.437 -60.238 1.00 73.81 109 LEU A O 1
ATOM 834 N N . LEU A 1 110 ? 21.877 -10.382 -60.263 1.00 71.94 110 LEU A N 1
ATOM 835 C CA . LEU A 1 110 ? 21.329 -9.031 -60.091 1.00 71.94 110 LEU A CA 1
ATOM 836 C C . LEU A 1 110 ? 20.383 -8.633 -61.228 1.00 71.94 110 LEU A C 1
ATOM 838 O O . LEU A 1 110 ? 19.357 -8.006 -60.979 1.00 71.94 110 LEU A O 1
ATOM 842 N N . LYS A 1 111 ? 20.676 -9.043 -62.465 1.00 76.56 111 LYS A N 1
ATOM 843 C CA . LYS A 1 111 ? 19.798 -8.800 -63.623 1.00 76.56 111 LYS A CA 1
ATOM 844 C C . LYS A 1 111 ? 18.537 -9.671 -63.630 1.00 76.56 111 LYS A C 1
ATOM 846 O O . LYS A 1 111 ? 17.561 -9.303 -64.278 1.00 76.56 111 LYS A O 1
ATOM 851 N N . ARG A 1 112 ? 18.548 -10.820 -62.943 1.00 75.75 112 ARG A N 1
ATOM 852 C CA . ARG A 1 112 ? 17.386 -11.719 -62.795 1.00 75.75 112 ARG A CA 1
ATOM 853 C C . ARG A 1 112 ? 16.473 -11.344 -61.636 1.00 75.75 112 ARG A C 1
ATOM 855 O O . ARG A 1 112 ? 15.324 -11.787 -61.617 1.00 75.75 112 ARG A O 1
ATOM 862 N N . LEU A 1 113 ? 16.965 -10.568 -60.672 1.00 74.00 113 LEU A N 1
ATOM 863 C CA . LEU A 1 113 ? 16.133 -10.064 -59.591 1.00 74.00 113 LEU A CA 1
ATOM 864 C C . LEU A 1 113 ? 15.000 -9.221 -60.192 1.00 74.00 113 LEU A C 1
ATOM 866 O O . LEU A 1 113 ? 15.262 -8.337 -61.011 1.00 74.00 113 LEU A O 1
ATOM 870 N N . PRO A 1 114 ? 13.736 -9.479 -59.811 1.00 66.00 114 PRO A N 1
ATOM 871 C CA . PRO A 1 114 ? 12.645 -8.621 -60.227 1.00 66.00 114 PRO A CA 1
ATOM 872 C C . PRO A 1 114 ? 12.967 -7.214 -59.730 1.00 66.00 114 PRO A C 1
ATOM 874 O O . PRO A 1 114 ? 13.089 -7.004 -58.520 1.00 66.00 114 PRO A O 1
ATOM 877 N N . LEU A 1 115 ? 13.144 -6.271 -60.664 1.00 66.00 115 LEU A N 1
ATOM 878 C CA . LEU A 1 115 ? 13.263 -4.852 -60.344 1.00 66.00 115 LEU A CA 1
ATOM 879 C C . LEU A 1 115 ? 12.135 -4.542 -59.371 1.00 66.00 115 LEU A C 1
ATOM 881 O O . LEU A 1 115 ? 10.971 -4.806 -59.688 1.00 66.00 115 LEU A O 1
ATOM 885 N N . ALA A 1 116 ? 12.505 -4.115 -58.159 1.00 58.41 116 ALA A N 1
ATOM 886 C CA . ALA A 1 116 ? 11.560 -3.864 -57.089 1.00 58.41 116 ALA A CA 1
ATOM 887 C C . ALA A 1 116 ? 10.390 -3.088 -57.688 1.00 58.41 116 ALA A C 1
ATOM 889 O O . ALA A 1 116 ? 10.600 -2.006 -58.240 1.00 58.41 116 ALA A O 1
ATOM 890 N N . ARG A 1 117 ? 9.195 -3.703 -57.663 1.00 56.44 117 ARG A N 1
ATOM 891 C CA . ARG A 1 117 ? 7.968 -3.069 -58.140 1.00 56.44 117 ARG A CA 1
ATOM 892 C C . ARG A 1 117 ? 7.971 -1.660 -57.593 1.00 56.44 117 ARG A C 1
ATOM 894 O O . ARG A 1 117 ? 8.159 -1.495 -56.385 1.00 56.44 117 ARG A O 1
ATOM 901 N N . ASP A 1 118 ? 7.820 -0.712 -58.511 1.00 56.34 118 ASP A N 1
ATOM 902 C CA . ASP A 1 118 ? 7.666 0.707 -58.251 1.00 56.34 118 ASP A CA 1
ATOM 903 C C . ASP A 1 118 ? 6.970 0.866 -56.899 1.00 56.34 118 ASP A C 1
ATOM 905 O O . ASP A 1 118 ? 5.824 0.427 -56.732 1.00 56.34 118 ASP A O 1
ATOM 909 N N . ARG A 1 119 ? 7.701 1.342 -55.881 1.00 54.22 119 ARG A N 1
ATOM 910 C CA . ARG A 1 119 ? 7.101 1.625 -54.576 1.00 54.22 119 ARG A CA 1
ATOM 911 C C . ARG A 1 119 ? 6.223 2.842 -54.802 1.00 54.22 119 ARG A C 1
ATOM 913 O O . ARG A 1 119 ? 6.646 3.963 -54.538 1.00 54.22 119 ARG A O 1
ATOM 920 N N . GLY A 1 120 ? 5.037 2.605 -55.359 1.00 49.09 120 GLY A N 1
ATOM 921 C CA . GLY A 1 120 ? 4.033 3.612 -55.627 1.00 49.09 120 GLY A CA 1
ATOM 922 C C . GLY A 1 120 ? 3.863 4.443 -54.370 1.00 49.09 120 GLY A C 1
ATOM 923 O O . GLY A 1 120 ? 3.506 3.904 -53.327 1.00 49.09 120 GLY A O 1
ATOM 924 N N . ALA A 1 121 ? 4.243 5.715 -54.486 1.00 57.94 121 ALA A N 1
ATOM 925 C CA . ALA A 1 121 ? 4.038 6.831 -53.572 1.00 57.94 121 ALA A CA 1
ATOM 926 C C . ALA A 1 121 ? 3.412 6.480 -52.206 1.00 57.94 121 ALA A C 1
ATOM 928 O O . ALA A 1 121 ? 2.286 6.863 -51.901 1.00 57.94 121 ALA A O 1
ATOM 929 N N . ALA A 1 122 ? 4.161 5.792 -51.353 1.00 59.53 122 ALA A N 1
ATOM 930 C CA . ALA A 1 122 ? 3.798 5.605 -49.956 1.00 59.53 122 ALA A CA 1
ATOM 931 C C . ALA A 1 122 ? 5.054 5.732 -49.095 1.00 59.53 122 ALA A C 1
ATOM 933 O O . ALA A 1 122 ? 5.432 4.822 -48.364 1.00 59.53 122 ALA A O 1
ATOM 934 N N . SER A 1 123 ? 5.718 6.886 -49.191 1.00 58.00 123 SER A N 1
ATOM 935 C CA . SER A 1 123 ? 6.547 7.357 -48.085 1.00 58.00 123 SER A CA 1
ATOM 936 C C . SER A 1 123 ? 5.602 7.620 -46.909 1.00 58.00 123 SER A C 1
ATOM 938 O O . SER A 1 123 ? 4.760 8.518 -47.023 1.00 58.00 123 SER A O 1
ATOM 940 N N . PRO A 1 124 ? 5.672 6.873 -45.793 1.00 59.50 124 PRO A N 1
ATOM 941 C CA . PRO A 1 124 ? 4.914 7.249 -44.612 1.00 59.50 124 PRO A CA 1
ATOM 942 C C . PRO A 1 124 ? 5.431 8.618 -44.162 1.00 59.50 124 PRO A C 1
ATOM 944 O O . PRO A 1 124 ? 6.612 8.773 -43.850 1.00 59.50 124 PRO A O 1
ATOM 947 N N . LYS A 1 125 ? 4.563 9.638 -44.190 1.00 60.53 125 LYS A N 1
ATOM 948 C CA . LYS A 1 125 ? 4.900 10.957 -43.647 1.00 60.53 125 LYS A CA 1
ATOM 949 C C . LYS A 1 125 ? 5.316 10.760 -42.184 1.00 60.53 125 LYS A C 1
ATOM 951 O O . LYS A 1 125 ? 4.572 10.101 -41.454 1.00 60.53 125 LYS A O 1
ATOM 956 N N . PRO A 1 126 ? 6.459 11.306 -41.736 1.00 57.25 126 PRO A N 1
ATOM 957 C CA . PRO A 1 126 ? 6.819 11.238 -40.332 1.00 57.25 126 PRO A CA 1
ATOM 958 C C . PRO A 1 126 ? 5.730 11.963 -39.540 1.00 57.25 126 PRO A C 1
ATOM 960 O O . PRO A 1 126 ? 5.515 13.164 -39.708 1.00 57.25 126 PRO A O 1
ATOM 963 N N . VAL A 1 127 ? 4.995 11.221 -38.711 1.00 62.91 127 VAL A N 1
ATOM 964 C CA . VAL A 1 127 ? 4.019 11.801 -37.789 1.00 62.91 127 VAL A CA 1
ATOM 965 C C . VAL A 1 127 ? 4.817 12.464 -36.673 1.00 62.91 127 VAL A C 1
ATOM 967 O O . VAL A 1 127 ? 5.109 11.863 -35.643 1.00 62.91 127 VAL A O 1
ATOM 970 N N . GLY A 1 128 ? 5.224 13.709 -36.908 1.00 49.94 128 GLY A N 1
ATOM 971 C CA . GLY A 1 128 ? 5.740 14.577 -35.865 1.00 49.94 128 GLY A CA 1
ATOM 972 C C . GLY A 1 128 ? 4.628 14.843 -34.857 1.00 49.94 128 GLY A C 1
ATOM 973 O O . GLY A 1 128 ? 3.658 15.533 -35.160 1.00 49.94 128 GLY A O 1
ATOM 974 N N . ARG A 1 129 ? 4.757 14.289 -33.653 1.00 54.66 129 ARG A N 1
ATOM 975 C CA . ARG A 1 129 ? 4.006 14.737 -32.478 1.00 54.66 129 ARG A CA 1
ATOM 976 C C . ARG A 1 129 ? 4.979 15.056 -31.358 1.00 54.66 129 ARG A C 1
ATOM 978 O O . ARG A 1 129 ? 5.172 14.257 -30.453 1.00 54.66 129 ARG A O 1
ATOM 985 N N . TYR A 1 130 ? 5.530 16.258 -31.428 1.00 52.88 130 TYR A N 1
ATOM 986 C CA . TYR A 1 130 ? 5.854 17.040 -30.243 1.00 52.88 130 TYR A CA 1
ATOM 987 C C . TYR A 1 130 ? 5.334 18.450 -30.517 1.00 52.88 130 TYR A C 1
ATOM 989 O O . TYR A 1 130 ? 6.000 19.256 -31.158 1.00 52.88 130 TYR A O 1
ATOM 997 N N . ALA A 1 131 ? 4.082 18.690 -30.126 1.00 48.19 131 ALA A N 1
ATOM 998 C CA . ALA A 1 131 ? 3.595 20.040 -29.896 1.00 48.19 131 ALA A CA 1
ATOM 999 C C . ALA A 1 131 ? 3.896 20.360 -28.427 1.00 48.19 131 ALA A C 1
ATOM 1001 O O . ALA A 1 131 ? 3.627 19.532 -27.554 1.00 48.19 131 ALA A O 1
ATOM 1002 N N . THR A 1 132 ? 4.545 21.504 -28.238 1.00 56.16 132 THR A N 1
ATOM 1003 C CA . THR A 1 132 ? 4.915 22.160 -26.976 1.00 56.16 132 THR A CA 1
ATOM 1004 C C . THR A 1 132 ? 3.739 22.385 -26.044 1.00 56.16 132 THR A C 1
ATOM 1006 O O . THR A 1 132 ? 2.659 22.730 -26.576 1.00 56.16 132 THR A O 1
#

pLDDT: mean 79.28, std 15.92, range [48.19, 97.25]